Protein AF-A0A1B6IYV3-F1 (afdb_monomer_lite)

Sequence (149 aa):
MKRGTTILEPWSTKEKLCLSSAVLRSGDQNWMSVSRVLRVFGEPDRPSEWYSQKQCAQQYEALLTNVGTSKRKKRSEKGIETVDTPNESIVRKLLQERVEELTRLLEEDRREYRRIKKEKEDIESGKAEDRREYRRIKKEKEDIESGKA

Structure (mmCIF, N/CA/C/O backbone):
data_AF-A0A1B6IYV3-F1
#
_entry.id   AF-A0A1B6IYV3-F1
#
loop_
_atom_site.group_PDB
_atom_site.id
_atom_site.type_symbol
_atom_site.label_atom_id
_atom_site.label_alt_id
_atom_site.label_comp_id
_atom_site.label_asym_id
_atom_site.label_entity_id
_atom_site.label_seq_id
_atom_site.pdbx_PDB_ins_code
_atom_site.Cartn_x
_atom_site.Cartn_y
_atom_site.Cartn_z
_atom_site.occupancy
_atom_site.B_iso_or_equiv
_atom_site.auth_seq_id
_atom_site.auth_comp_id
_atom_site.auth_asym_id
_atom_site.auth_atom_id
_atom_site.pdbx_PDB_model_num
ATOM 1 N N . MET A 1 1 ? 25.732 20.089 -17.886 1.00 37.00 1 MET A N 1
ATOM 2 C CA . MET A 1 1 ? 24.275 20.219 -17.658 1.00 37.00 1 MET A CA 1
ATOM 3 C C . MET A 1 1 ? 23.918 19.479 -16.377 1.00 37.00 1 MET A C 1
ATOM 5 O O . MET A 1 1 ? 24.121 18.273 -16.310 1.00 37.00 1 MET A O 1
ATOM 9 N N . LYS A 1 2 ? 23.502 20.192 -15.324 1.00 38.59 2 LYS A N 1
ATOM 10 C CA . LYS A 1 2 ? 23.116 19.578 -14.045 1.00 38.59 2 LYS A CA 1
ATOM 11 C C . LYS A 1 2 ? 21.708 18.999 -14.215 1.00 38.59 2 LYS A C 1
ATOM 13 O O . LYS A 1 2 ? 20.781 19.757 -14.480 1.00 38.59 2 LYS A O 1
ATOM 18 N N . ARG A 1 3 ? 21.562 17.672 -14.130 1.00 44.34 3 ARG A N 1
ATOM 19 C CA . ARG A 1 3 ? 20.252 17.005 -14.078 1.00 44.34 3 ARG A CA 1
ATOM 20 C C . ARG A 1 3 ? 19.564 17.488 -12.803 1.00 44.34 3 ARG A C 1
ATOM 22 O O . ARG A 1 3 ? 20.015 17.154 -11.712 1.00 44.34 3 ARG A O 1
ATOM 29 N N . GLY A 1 4 ? 18.567 18.358 -12.946 1.00 39.91 4 GLY A N 1
ATOM 30 C CA . GLY A 1 4 ? 17.764 18.821 -11.823 1.00 39.91 4 GLY A CA 1
ATOM 31 C C . GLY A 1 4 ? 17.078 17.619 -11.193 1.00 39.91 4 GLY A C 1
ATOM 32 O O . GLY A 1 4 ? 16.374 16.887 -11.888 1.00 39.91 4 GLY A O 1
ATOM 33 N N . THR A 1 5 ? 17.325 17.394 -9.906 1.00 44.81 5 THR A N 1
ATOM 34 C CA . THR A 1 5 ? 16.628 16.395 -9.099 1.00 44.81 5 THR A CA 1
ATOM 35 C C . THR A 1 5 ? 15.143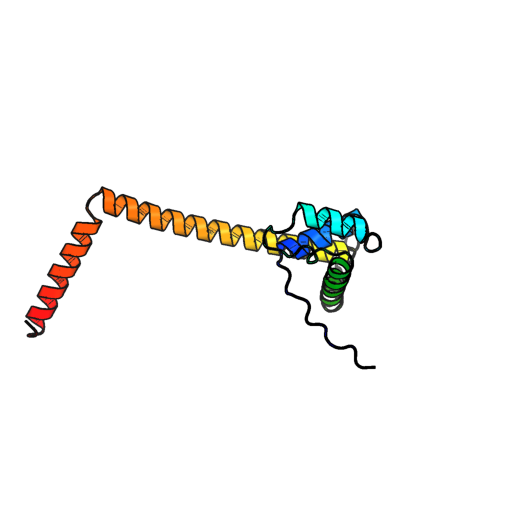 16.726 -9.146 1.00 44.81 5 THR A C 1
ATOM 37 O O . THR A 1 5 ? 14.672 17.621 -8.450 1.00 44.81 5 THR A O 1
ATOM 40 N N . THR A 1 6 ? 14.409 16.073 -10.043 1.00 48.12 6 THR A N 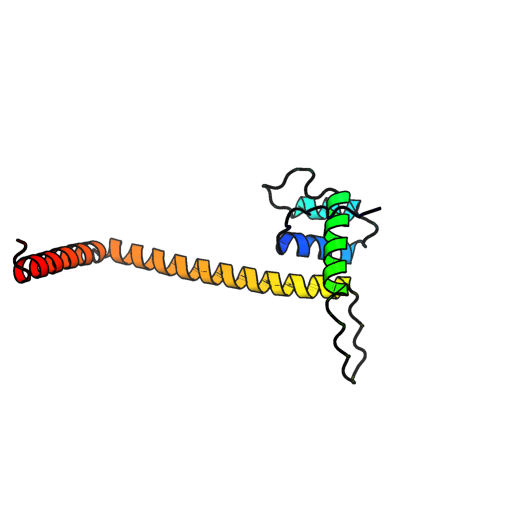1
ATOM 41 C CA . THR A 1 6 ? 12.958 16.209 -10.106 1.00 48.12 6 THR A CA 1
ATOM 42 C C . THR A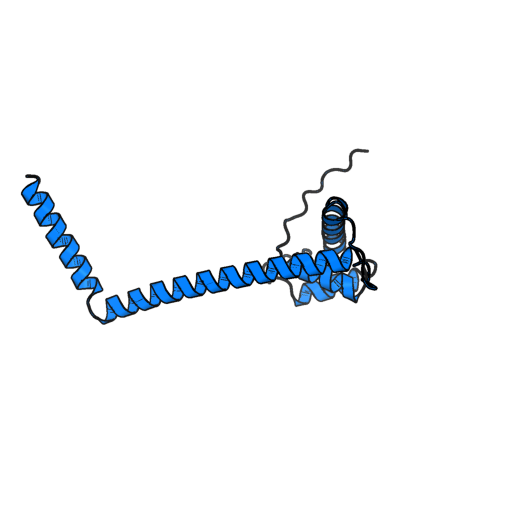 1 6 ? 12.445 15.489 -8.871 1.00 48.12 6 THR A C 1
ATOM 44 O O . THR A 1 6 ? 12.637 14.281 -8.746 1.00 48.12 6 THR A O 1
ATOM 47 N N . ILE A 1 7 ? 11.900 16.232 -7.908 1.00 56.28 7 ILE A N 1
ATOM 48 C CA . ILE A 1 7 ? 11.263 15.633 -6.736 1.00 56.28 7 ILE A CA 1
ATOM 49 C C . ILE A 1 7 ? 10.036 14.898 -7.273 1.00 56.28 7 ILE A C 1
ATOM 51 O O . ILE A 1 7 ? 9.044 15.524 -7.636 1.00 56.28 7 ILE A O 1
ATOM 55 N N . LEU A 1 8 ? 10.152 13.579 -7.423 1.00 68.31 8 LEU A N 1
ATOM 56 C CA . LEU A 1 8 ? 9.028 12.730 -7.789 1.00 68.31 8 LEU A CA 1
ATOM 57 C C . LEU A 1 8 ? 8.057 12.701 -6.613 1.00 68.31 8 LEU A C 1
ATOM 59 O O . LEU A 1 8 ? 8.472 12.491 -5.470 1.00 68.31 8 LEU A O 1
ATOM 63 N N . GLU A 1 9 ? 6.772 12.903 -6.891 1.00 73.81 9 GLU A N 1
ATOM 64 C CA . GLU A 1 9 ? 5.750 12.763 -5.860 1.00 73.81 9 GLU A CA 1
ATOM 65 C C . GLU A 1 9 ? 5.769 11.331 -5.297 1.00 73.81 9 GLU A C 1
ATOM 67 O O . GLU A 1 9 ? 5.927 10.362 -6.056 1.00 73.81 9 GLU A O 1
ATOM 72 N N . PRO A 1 10 ? 5.654 11.170 -3.966 1.00 85.19 10 PRO A N 1
ATOM 73 C CA . PRO A 1 10 ? 5.854 9.880 -3.327 1.00 85.19 10 PRO A CA 1
ATOM 74 C C . PRO A 1 10 ? 4.681 8.938 -3.615 1.00 85.19 10 PRO A C 1
ATOM 76 O O . PRO A 1 10 ? 3.580 9.103 -3.094 1.00 85.19 10 PRO A O 1
ATOM 79 N N . TRP A 1 11 ? 4.935 7.904 -4.418 1.00 92.56 11 TRP A N 1
ATOM 80 C CA . TRP A 1 11 ? 3.995 6.799 -4.617 1.00 92.56 11 TRP A CA 1
ATOM 81 C C . TRP A 1 11 ? 4.001 5.844 -3.418 1.00 92.56 11 TRP A C 1
ATOM 83 O O . TRP A 1 11 ? 5.062 5.520 -2.863 1.00 92.56 11 TRP A O 1
ATOM 93 N N . SER A 1 12 ? 2.818 5.356 -3.050 1.00 93.31 12 SER A N 1
ATOM 94 C CA . SER A 1 12 ? 2.636 4.327 -2.021 1.00 93.31 12 SER A CA 1
ATOM 95 C C . SER A 1 12 ? 3.238 2.980 -2.443 1.00 93.31 12 SER A C 1
ATOM 97 O O . SER A 1 12 ? 3.508 2.734 -3.624 1.00 93.31 12 SER A O 1
ATOM 99 N N . THR A 1 13 ? 3.424 2.068 -1.484 1.00 94.38 13 THR A N 1
ATOM 100 C CA . THR A 1 13 ? 3.884 0.693 -1.754 1.00 94.38 13 THR A CA 1
ATOM 101 C C . THR A 1 13 ? 2.932 -0.033 -2.702 1.00 94.38 13 THR A C 1
ATOM 103 O O . THR A 1 13 ? 3.382 -0.678 -3.648 1.00 94.38 13 THR A O 1
ATOM 106 N N . LYS A 1 14 ? 1.614 0.143 -2.518 1.00 94.31 14 LYS A N 1
ATOM 107 C CA . LYS A 1 14 ? 0.584 -0.395 -3.420 1.00 94.31 14 LYS A CA 1
ATOM 108 C C . LYS A 1 14 ? 0.779 0.107 -4.852 1.00 94.31 14 LYS A C 1
ATOM 110 O O . LYS A 1 14 ? 0.823 -0.700 -5.773 1.00 94.31 14 LYS A O 1
ATOM 115 N N . GLU A 1 15 ? 0.947 1.412 -5.049 1.00 95.19 15 GLU A N 1
ATOM 116 C CA . GLU A 1 15 ? 1.110 1.996 -6.388 1.00 95.19 15 GLU A CA 1
ATOM 117 C C . GLU A 1 15 ? 2.397 1.532 -7.073 1.00 95.19 15 GLU A C 1
ATOM 119 O O . GLU A 1 15 ? 2.373 1.146 -8.243 1.00 95.19 15 GLU A O 1
ATOM 124 N N . LYS A 1 16 ? 3.514 1.496 -6.338 1.00 95.38 16 LYS A N 1
ATOM 125 C CA . LYS A 1 16 ? 4.792 0.963 -6.836 1.00 95.38 16 LYS A CA 1
ATOM 126 C C . LYS A 1 16 ? 4.682 -0.521 -7.199 1.00 95.38 16 LYS A C 1
ATOM 128 O O . LYS A 1 16 ? 5.239 -0.957 -8.210 1.00 95.38 16 LYS A O 1
ATOM 133 N N . LEU A 1 17 ? 3.957 -1.307 -6.402 1.00 95.81 17 LEU A N 1
ATOM 134 C CA . LEU A 1 17 ? 3.724 -2.725 -6.669 1.00 95.81 17 LEU A CA 1
ATOM 135 C C . LEU A 1 17 ? 2.853 -2.921 -7.917 1.00 95.81 17 LEU A C 1
ATOM 137 O O . LEU A 1 17 ? 3.185 -3.740 -8.773 1.00 95.81 17 LEU A O 1
ATOM 141 N N . CYS A 1 18 ? 1.780 -2.141 -8.069 1.00 95.69 18 CYS A N 1
ATOM 142 C CA . CYS A 1 18 ? 0.936 -2.158 -9.264 1.00 95.69 18 CYS A CA 1
ATOM 143 C C . CYS A 1 18 ? 1.727 -1.766 -10.521 1.00 95.69 18 CYS A C 1
ATOM 145 O O . CYS A 1 18 ? 1.607 -2.445 -11.543 1.00 95.69 18 CYS A O 1
ATOM 147 N N . LEU A 1 19 ? 2.572 -0.731 -10.434 1.00 96.31 19 LEU A N 1
ATOM 148 C CA . LEU A 1 19 ? 3.469 -0.305 -11.510 1.00 96.31 19 LEU A CA 1
ATOM 149 C C . LEU A 1 19 ? 4.414 -1.418 -11.942 1.00 96.31 19 LEU A C 1
ATOM 151 O O . LEU A 1 19 ? 4.418 -1.812 -13.106 1.00 96.31 19 LEU A O 1
ATOM 155 N N . SER A 1 20 ? 5.193 -1.941 -10.998 1.00 95.88 20 SER A N 1
ATOM 156 C CA . SER A 1 20 ? 6.194 -2.970 -11.282 1.00 95.88 20 SER A CA 1
ATOM 157 C C . SER A 1 20 ? 5.556 -4.260 -11.801 1.00 95.88 20 SER A C 1
ATOM 159 O O . SER A 1 20 ? 6.068 -4.856 -12.744 1.00 95.88 20 SER A O 1
ATOM 161 N N . SER A 1 21 ? 4.385 -4.636 -11.280 1.00 96.25 21 SER A N 1
ATOM 162 C CA . SER A 1 21 ? 3.619 -5.789 -11.767 1.00 96.25 21 SER A CA 1
ATOM 163 C C . SER A 1 21 ? 3.067 -5.580 -13.179 1.00 96.25 21 SER A C 1
ATOM 165 O O . SER A 1 21 ? 3.032 -6.521 -13.970 1.00 96.25 21 SER A O 1
ATOM 167 N N . ALA A 1 22 ? 2.610 -4.369 -13.515 1.00 96.19 22 ALA A N 1
ATOM 168 C CA . ALA A 1 22 ? 2.155 -4.051 -14.865 1.00 96.19 22 ALA A CA 1
ATOM 169 C C . ALA A 1 22 ? 3.322 -4.092 -15.862 1.00 96.19 22 ALA A C 1
ATOM 171 O O . ALA A 1 22 ? 3.201 -4.726 -16.909 1.00 96.19 22 ALA A O 1
ATOM 172 N N . VAL A 1 23 ? 4.468 -3.508 -15.501 1.00 96.38 23 VAL A N 1
ATOM 173 C CA . VAL A 1 23 ? 5.691 -3.550 -16.316 1.00 96.38 23 VAL A CA 1
ATOM 174 C C . VAL A 1 23 ? 6.203 -4.981 -16.496 1.00 96.38 23 VAL A C 1
ATOM 176 O O . VAL A 1 23 ? 6.571 -5.348 -17.606 1.00 96.38 23 VAL A O 1
ATOM 179 N N . LEU A 1 24 ? 6.158 -5.826 -15.460 1.00 94.50 24 LEU A N 1
ATOM 180 C CA . LEU A 1 24 ? 6.545 -7.238 -15.573 1.00 94.50 24 LEU A CA 1
ATOM 181 C C . LEU A 1 24 ? 5.705 -7.994 -16.620 1.00 94.50 24 LEU A C 1
ATOM 183 O O . LEU A 1 24 ? 6.219 -8.887 -17.284 1.00 94.50 24 LEU A O 1
ATOM 187 N N . ARG A 1 25 ? 4.427 -7.628 -16.793 1.00 94.06 25 ARG A N 1
ATOM 188 C CA . ARG A 1 25 ? 3.527 -8.273 -17.763 1.00 94.06 25 ARG A CA 1
ATOM 189 C C . ARG A 1 25 ? 3.635 -7.716 -19.180 1.00 94.06 25 ARG A C 1
ATOM 191 O O . ARG A 1 25 ? 3.545 -8.488 -20.126 1.00 94.06 25 ARG A O 1
ATOM 198 N N . SER A 1 26 ? 3.744 -6.395 -19.340 1.00 94.25 26 SER A N 1
ATOM 199 C CA . SER A 1 26 ? 3.669 -5.738 -20.659 1.00 94.25 26 SER A CA 1
ATOM 200 C C . SER A 1 26 ? 4.983 -5.130 -21.153 1.00 94.25 26 SER A C 1
ATOM 202 O O . SER A 1 26 ? 5.013 -4.580 -22.253 1.00 94.25 26 SER A O 1
ATOM 204 N N . GLY A 1 27 ? 6.050 -5.210 -20.359 1.00 92.75 27 GLY A N 1
ATOM 205 C CA . GLY A 1 27 ? 7.341 -4.585 -20.635 1.00 92.75 27 GLY A CA 1
ATOM 206 C C . GLY A 1 27 ? 7.378 -3.086 -20.322 1.00 92.75 27 GLY A C 1
ATOM 207 O O . GLY A 1 27 ? 6.347 -2.420 -20.192 1.00 92.75 27 GLY A O 1
ATOM 208 N N . ASP A 1 28 ? 8.595 -2.550 -20.232 1.00 92.50 28 ASP A N 1
ATOM 209 C CA . ASP A 1 28 ? 8.911 -1.139 -19.954 1.00 92.50 28 ASP A CA 1
ATOM 210 C C . ASP A 1 28 ? 8.972 -0.267 -21.225 1.00 92.50 28 ASP A C 1
ATOM 212 O O . ASP A 1 28 ? 9.375 0.889 -21.182 1.00 92.50 28 ASP A O 1
ATOM 216 N N . GLN A 1 29 ? 8.551 -0.808 -22.371 1.00 94.75 29 GLN A N 1
ATOM 217 C CA . GLN A 1 29 ? 8.376 -0.056 -23.620 1.00 94.75 29 GLN A CA 1
ATOM 218 C C . GLN A 1 29 ? 6.898 0.245 -23.916 1.00 94.75 29 GLN A C 1
ATOM 220 O O . GLN A 1 29 ? 6.587 1.079 -24.763 1.00 94.75 29 GLN A O 1
ATOM 225 N N . ASN A 1 30 ? 5.961 -0.400 -23.208 1.00 95.25 30 ASN A N 1
ATOM 226 C CA . ASN A 1 30 ? 4.521 -0.264 -23.435 1.00 95.25 30 ASN A CA 1
ATOM 227 C C . ASN A 1 30 ? 3.835 0.560 -22.333 1.00 95.25 30 ASN A C 1
ATOM 229 O O . ASN A 1 30 ? 2.923 0.100 -21.637 1.00 95.25 30 ASN A O 1
ATOM 233 N N . TRP A 1 31 ? 4.266 1.813 -22.178 1.00 96.75 31 TRP A N 1
ATOM 234 C CA . TRP A 1 31 ? 3.755 2.711 -21.136 1.00 96.75 31 TRP A CA 1
ATOM 235 C C . TRP A 1 31 ? 2.261 3.012 -21.259 1.00 96.75 31 TRP A C 1
ATOM 237 O O . TRP A 1 31 ? 1.604 3.275 -20.252 1.00 96.75 31 TRP A O 1
ATOM 247 N N . MET A 1 32 ? 1.696 2.933 -22.467 1.00 96.62 32 MET A N 1
ATOM 248 C CA . MET A 1 32 ? 0.258 3.089 -22.683 1.00 96.62 32 MET A CA 1
ATOM 249 C C . MET A 1 32 ? -0.542 1.953 -22.030 1.00 96.62 32 MET A C 1
ATOM 251 O O . MET A 1 32 ? -1.532 2.222 -21.347 1.00 96.62 32 MET A O 1
ATOM 255 N N . SER A 1 33 ? -0.105 0.699 -22.196 1.00 96.44 33 SER A N 1
ATOM 256 C CA . SER A 1 33 ? -0.723 -0.454 -21.529 1.00 96.44 33 SER A CA 1
ATOM 257 C C . SER A 1 33 ? -0.582 -0.359 -20.010 1.00 96.44 33 SER A C 1
ATOM 259 O O . SER A 1 33 ? -1.568 -0.506 -19.288 1.00 96.44 33 SER A O 1
ATOM 261 N N . VAL A 1 34 ? 0.622 -0.036 -19.526 1.00 96.88 34 VAL A N 1
ATOM 262 C CA . VAL A 1 34 ? 0.908 0.137 -18.092 1.00 96.88 34 VAL A CA 1
ATOM 263 C C . VAL A 1 34 ? -0.010 1.200 -17.481 1.00 96.88 34 VAL A C 1
ATOM 265 O O . VAL A 1 34 ? -0.749 0.910 -16.544 1.00 96.88 34 VAL A O 1
ATOM 268 N N . SER A 1 35 ? -0.046 2.400 -18.065 1.00 96.06 35 SER A N 1
ATOM 269 C CA . SER A 1 35 ? -0.894 3.512 -17.618 1.00 96.06 35 SER A CA 1
ATOM 270 C C . SER A 1 35 ? -2.375 3.125 -17.546 1.00 96.06 35 SER A C 1
ATOM 272 O O . SER A 1 35 ? -3.040 3.396 -16.544 1.00 96.06 35 SER A O 1
ATOM 274 N N . ARG A 1 36 ? -2.894 2.430 -18.569 1.00 94.62 36 ARG A N 1
ATOM 275 C CA . ARG A 1 36 ? -4.292 1.975 -18.595 1.00 94.62 36 ARG A CA 1
ATOM 276 C C . ARG A 1 36 ? -4.599 1.011 -17.452 1.00 94.62 36 ARG A C 1
ATOM 278 O O . ARG A 1 36 ? -5.636 1.155 -16.816 1.00 94.62 36 ARG A O 1
ATOM 285 N N . VAL A 1 37 ? -3.704 0.063 -17.174 1.00 93.81 37 VAL A N 1
ATOM 286 C CA . VAL A 1 37 ? -3.861 -0.875 -16.054 1.00 93.81 37 VAL A CA 1
ATOM 287 C C . VAL A 1 37 ? -3.860 -0.132 -14.721 1.00 93.81 37 VAL A C 1
ATOM 289 O O . VAL A 1 37 ? -4.728 -0.383 -13.890 1.00 93.81 37 VAL A O 1
ATOM 292 N N . LEU A 1 38 ? -2.929 0.801 -14.512 1.00 94.00 38 LEU A N 1
ATOM 293 C CA . LEU A 1 38 ? -2.843 1.529 -13.245 1.00 94.00 38 LEU A CA 1
ATOM 294 C C . LEU A 1 38 ? -4.084 2.381 -12.985 1.00 94.00 38 LEU A C 1
ATOM 296 O O . LEU A 1 38 ? -4.533 2.437 -11.849 1.00 94.00 38 LEU A O 1
ATOM 300 N N . ARG A 1 39 ? -4.695 2.969 -14.019 1.00 91.88 39 ARG A N 1
ATOM 301 C CA . ARG A 1 39 ? -5.948 3.731 -13.877 1.00 91.88 39 ARG A CA 1
ATOM 302 C C . ARG A 1 39 ? -7.135 2.888 -13.394 1.00 91.88 39 ARG A C 1
ATOM 304 O O . ARG A 1 39 ? -8.046 3.448 -12.804 1.00 91.88 39 ARG A O 1
ATOM 311 N N . VAL A 1 40 ? -7.128 1.571 -13.617 1.00 88.94 40 VAL A N 1
ATOM 312 C CA . VAL A 1 40 ? -8.185 0.661 -13.128 1.00 88.94 40 VAL A CA 1
ATOM 313 C C . VAL A 1 40 ? -8.016 0.341 -11.640 1.00 88.94 40 VAL A C 1
ATOM 315 O O . VAL A 1 40 ? -9.003 0.170 -10.934 1.00 88.94 40 VAL A O 1
ATOM 318 N N . PHE A 1 41 ? -6.773 0.260 -11.161 1.00 82.25 41 PHE A N 1
ATOM 319 C CA . PHE A 1 41 ? -6.445 -0.109 -9.774 1.00 82.25 41 PHE A CA 1
ATOM 320 C C . PHE A 1 41 ? -6.038 1.078 -8.891 1.00 82.25 41 PHE A C 1
ATOM 322 O O . PHE A 1 41 ? -5.698 0.887 -7.719 1.00 82.25 41 PHE A O 1
ATOM 329 N N . GLY A 1 42 ? -6.011 2.271 -9.480 1.00 81.75 42 GLY A N 1
ATOM 330 C CA . GLY A 1 42 ? -5.542 3.500 -8.869 1.00 81.75 42 GLY A CA 1
ATOM 331 C C . GLY A 1 42 ? -6.427 3.962 -7.724 1.00 81.75 42 GLY A C 1
ATOM 332 O O . GLY A 1 42 ? -7.611 3.629 -7.666 1.00 81.75 42 GLY A O 1
ATOM 333 N N . GLU A 1 43 ? -5.842 4.730 -6.810 1.00 83.56 43 GLU A N 1
ATOM 334 C CA . GLU A 1 43 ? -6.616 5.317 -5.718 1.00 83.56 43 GLU A CA 1
ATOM 335 C C . GLU A 1 43 ? -7.553 6.417 -6.260 1.00 83.56 43 GLU A C 1
ATOM 337 O O . GLU A 1 43 ? -7.162 7.176 -7.156 1.00 83.56 43 GLU A O 1
ATOM 342 N N . PRO A 1 44 ? -8.802 6.496 -5.765 1.00 79.69 44 PRO A N 1
ATOM 343 C CA . PRO A 1 44 ? -9.828 7.391 -6.308 1.00 79.69 44 PRO A CA 1
ATOM 344 C C . PRO A 1 44 ? -9.543 8.878 -6.056 1.00 79.69 44 PRO A C 1
ATOM 346 O O . PRO A 1 44 ? -10.117 9.735 -6.720 1.00 79.69 44 PRO A O 1
ATOM 349 N N . ASP A 1 45 ? -8.666 9.190 -5.105 1.00 87.00 45 ASP A N 1
ATOM 350 C CA . ASP A 1 45 ? -8.224 10.539 -4.754 1.00 87.00 45 ASP A CA 1
ATOM 351 C C . ASP A 1 45 ? -7.080 11.051 -5.648 1.00 87.00 45 ASP A C 1
ATOM 353 O O . ASP A 1 45 ? -6.641 12.195 -5.506 1.00 87.00 45 ASP A O 1
ATOM 357 N N . ARG A 1 46 ? -6.580 10.233 -6.585 1.00 88.12 46 ARG A N 1
ATOM 358 C CA . ARG A 1 46 ? -5.476 10.630 -7.462 1.00 88.12 46 ARG A CA 1
ATOM 359 C C . ARG A 1 46 ? -5.939 11.517 -8.626 1.00 88.12 46 ARG A C 1
ATOM 361 O O . ARG A 1 46 ? -6.956 11.231 -9.258 1.00 88.12 46 ARG A O 1
ATOM 368 N N . PRO A 1 47 ? -5.152 12.548 -8.994 1.00 88.44 47 PRO A N 1
ATOM 369 C CA . PRO A 1 47 ? -5.388 13.330 -10.207 1.00 88.44 47 PRO A CA 1
ATOM 370 C C . PRO A 1 47 ? -5.401 12.476 -11.485 1.00 88.44 47 PRO A C 1
ATOM 372 O O . PRO A 1 47 ? -4.720 11.453 -11.575 1.00 88.44 47 PRO A O 1
ATOM 375 N N . SER A 1 48 ? -6.076 12.948 -12.538 1.00 80.50 48 SER A N 1
ATOM 376 C CA . SER A 1 48 ? -6.174 12.240 -13.831 1.00 80.50 48 SER A CA 1
ATOM 377 C C . SER A 1 48 ? -4.815 11.930 -14.484 1.00 80.50 48 SER A C 1
ATOM 379 O O . SER A 1 48 ? -4.652 10.910 -15.165 1.00 80.50 48 SER A O 1
ATOM 381 N N . GLU A 1 49 ? -3.823 12.793 -14.254 1.00 88.50 49 GLU A N 1
ATOM 382 C CA . GLU A 1 49 ? -2.468 12.682 -14.807 1.00 88.50 49 GLU A CA 1
ATOM 383 C C . GLU A 1 49 ? -1.501 11.878 -13.931 1.00 88.50 49 GLU A C 1
ATOM 385 O O . GLU A 1 49 ? -0.372 11.602 -14.354 1.00 88.50 49 GLU A O 1
ATOM 390 N N . TRP A 1 50 ? -1.944 11.455 -12.744 1.00 92.69 50 TRP A N 1
ATOM 391 C CA . TRP A 1 50 ? -1.120 10.744 -11.768 1.00 92.69 50 TRP A CA 1
ATOM 392 C C . TRP A 1 50 ? -0.529 9.456 -12.346 1.00 92.69 50 TRP A C 1
ATOM 394 O O . TRP A 1 50 ? 0.665 9.202 -12.231 1.00 92.69 50 TRP A O 1
ATOM 404 N N . TYR A 1 51 ? -1.343 8.696 -13.081 1.00 94.31 51 TYR A N 1
ATOM 405 C CA . TYR A 1 51 ? -0.919 7.485 -13.787 1.00 94.31 51 TYR A CA 1
ATOM 406 C C . TYR A 1 51 ? -0.659 7.729 -15.277 1.00 94.31 51 TYR A C 1
ATOM 408 O O . TYR A 1 51 ? -0.864 6.830 -16.092 1.00 94.31 51 TYR A O 1
ATOM 416 N N . SER A 1 52 ? -0.260 8.939 -15.683 1.00 94.81 52 SER A N 1
ATOM 417 C CA . SER A 1 52 ? 0.140 9.196 -17.074 1.00 94.81 52 SER A CA 1
ATOM 418 C C . SER A 1 52 ? 1.336 8.322 -17.477 1.00 94.81 52 SER A C 1
ATOM 420 O O . SER A 1 52 ? 2.116 7.867 -16.639 1.00 94.81 52 SER A O 1
ATOM 422 N N . GLN A 1 53 ? 1.503 8.086 -18.781 1.00 96.12 53 GLN A N 1
ATOM 423 C CA . GLN A 1 53 ? 2.607 7.276 -19.319 1.00 96.12 53 GLN A CA 1
ATOM 424 C C . GLN A 1 53 ? 3.973 7.802 -18.853 1.00 96.12 53 GLN A C 1
ATOM 426 O O . GLN A 1 53 ? 4.832 7.031 -18.435 1.00 96.12 53 GLN A O 1
ATOM 431 N N . LYS A 1 54 ? 4.129 9.134 -18.855 1.00 95.12 54 LYS A N 1
ATOM 432 C CA . LYS A 1 54 ? 5.325 9.828 -18.372 1.00 95.12 54 LYS A CA 1
ATOM 433 C C . LYS A 1 54 ? 5.579 9.563 -16.886 1.00 95.12 54 LYS A C 1
ATOM 435 O O . LYS A 1 54 ? 6.704 9.231 -16.530 1.00 95.12 54 LYS A O 1
ATOM 440 N N . GLN A 1 55 ? 4.552 9.681 -16.040 1.00 95.00 55 GLN A N 1
ATOM 441 C CA . GLN A 1 55 ? 4.679 9.411 -14.604 1.00 95.00 55 GLN A CA 1
ATOM 442 C C . GLN A 1 55 ? 5.040 7.946 -14.340 1.00 95.00 55 GLN A C 1
ATOM 444 O O . GLN A 1 55 ? 5.961 7.675 -13.578 1.00 95.00 55 GLN A O 1
ATOM 449 N N . CYS A 1 56 ? 4.397 7.002 -15.035 1.00 95.62 56 CYS A N 1
ATOM 450 C CA . CYS A 1 56 ? 4.716 5.576 -14.918 1.00 95.62 56 CYS A CA 1
ATOM 451 C C . CYS A 1 56 ? 6.187 5.290 -15.260 1.00 95.62 56 CYS A C 1
ATOM 453 O O . CYS A 1 56 ? 6.863 4.596 -14.504 1.00 95.62 56 CYS A O 1
ATOM 455 N N . ALA A 1 57 ? 6.692 5.858 -16.361 1.00 95.81 57 ALA A N 1
ATOM 456 C CA . ALA A 1 57 ? 8.081 5.687 -16.778 1.00 95.81 57 ALA A CA 1
ATOM 457 C C . ALA A 1 57 ? 9.071 6.258 -15.749 1.00 95.81 57 ALA A C 1
ATOM 459 O O . ALA A 1 57 ? 9.988 5.561 -15.320 1.00 95.81 57 ALA A O 1
ATOM 460 N N . GLN A 1 58 ? 8.847 7.497 -15.296 1.00 95.12 58 GLN A N 1
ATOM 461 C CA . GLN A 1 58 ? 9.714 8.165 -14.319 1.00 95.12 58 GLN A CA 1
ATOM 462 C C . GLN A 1 58 ? 9.754 7.433 -12.971 1.00 95.12 58 GLN A C 1
ATOM 464 O O . GLN A 1 58 ? 10.820 7.253 -12.382 1.00 95.12 58 GLN A O 1
ATOM 469 N N . GLN A 1 59 ? 8.599 6.976 -12.487 1.00 95.00 59 GLN A N 1
ATOM 470 C CA . GLN A 1 59 ? 8.500 6.233 -11.230 1.00 95.00 59 GLN A CA 1
ATOM 471 C C . GLN A 1 59 ? 9.176 4.865 -11.334 1.00 95.00 59 GLN A C 1
ATOM 473 O O . GLN A 1 59 ? 9.828 4.417 -10.391 1.00 95.00 59 GLN A O 1
ATOM 478 N N . TYR A 1 60 ? 9.080 4.211 -12.492 1.00 95.62 60 TYR A N 1
ATOM 479 C CA . TYR A 1 60 ? 9.740 2.932 -12.713 1.00 95.62 60 TYR A CA 1
ATOM 480 C C . TYR A 1 60 ? 11.268 3.061 -12.798 1.00 95.62 60 TYR A C 1
ATOM 482 O O . TYR A 1 60 ? 11.989 2.271 -12.188 1.00 95.62 60 TYR A O 1
ATOM 490 N N . GLU A 1 61 ? 11.774 4.096 -13.470 1.00 94.44 61 GLU A N 1
ATOM 491 C CA . GLU A 1 61 ? 13.210 4.409 -13.526 1.00 94.44 61 GLU A CA 1
ATOM 492 C C . GLU A 1 61 ? 13.799 4.656 -12.123 1.00 94.44 61 GLU A C 1
ATOM 494 O O . GLU A 1 61 ? 14.892 4.177 -11.793 1.00 94.44 61 GLU A O 1
ATOM 499 N N . ALA A 1 62 ? 13.046 5.333 -11.250 1.00 93.00 62 ALA A N 1
ATOM 500 C CA . ALA A 1 62 ? 13.431 5.519 -9.854 1.00 93.00 62 ALA A CA 1
ATOM 501 C C . ALA A 1 62 ? 13.517 4.183 -9.087 1.00 93.00 62 ALA A C 1
ATOM 503 O O . ALA A 1 62 ? 14.450 3.976 -8.304 1.00 93.00 62 ALA A O 1
ATOM 504 N N . LEU A 1 63 ? 12.596 3.242 -9.336 1.00 93.38 63 LEU A N 1
ATOM 505 C CA . LEU A 1 63 ? 12.641 1.899 -8.739 1.00 93.38 63 LEU A CA 1
ATOM 506 C C . LEU A 1 63 ? 13.871 1.106 -9.204 1.00 93.38 63 LEU A C 1
ATOM 508 O O . LEU A 1 63 ? 14.558 0.506 -8.374 1.00 93.38 63 LEU A O 1
ATOM 512 N N . LEU A 1 64 ? 14.187 1.146 -10.502 1.00 91.88 64 LEU A N 1
ATOM 513 C CA . LEU A 1 64 ? 15.378 0.498 -11.064 1.00 91.88 64 LEU A CA 1
ATOM 514 C C . LEU A 1 64 ? 16.670 1.058 -10.458 1.00 91.88 64 LEU A C 1
ATOM 516 O O . LEU A 1 64 ? 17.564 0.293 -10.092 1.00 91.88 64 LEU A O 1
ATOM 520 N N . THR A 1 65 ? 16.746 2.379 -10.281 1.00 88.38 65 THR A N 1
ATOM 521 C CA . THR A 1 65 ? 17.902 3.045 -9.659 1.00 88.38 65 THR A CA 1
ATOM 522 C C . THR A 1 65 ? 18.135 2.550 -8.227 1.00 88.38 65 THR A C 1
ATOM 524 O O . THR A 1 65 ? 19.270 2.259 -7.847 1.00 88.38 65 THR A O 1
ATOM 527 N N . ASN A 1 66 ? 17.068 2.370 -7.443 1.00 82.56 66 ASN A N 1
ATOM 528 C CA . ASN A 1 66 ? 17.153 1.872 -6.065 1.00 82.56 66 ASN A CA 1
ATOM 529 C C . ASN A 1 66 ? 17.573 0.393 -5.970 1.00 82.56 66 ASN A C 1
ATOM 531 O O . ASN A 1 66 ? 18.184 -0.023 -4.981 1.00 82.56 66 ASN A O 1
ATOM 535 N N . VAL A 1 67 ? 17.268 -0.416 -6.987 1.00 80.62 67 VAL A N 1
ATOM 536 C CA . VAL A 1 67 ? 17.737 -1.809 -7.057 1.00 80.62 67 VAL A CA 1
ATOM 537 C C . VAL A 1 67 ? 19.186 -1.887 -7.532 1.00 80.62 67 VAL A C 1
ATOM 539 O O . VAL A 1 67 ? 19.962 -2.651 -6.964 1.00 80.62 67 VAL A O 1
ATOM 542 N N . GLY A 1 68 ? 19.597 -1.044 -8.483 1.00 61.22 68 GLY A N 1
ATOM 543 C CA . GLY A 1 68 ? 20.984 -0.970 -8.956 1.00 61.22 68 GLY A CA 1
ATOM 544 C C . GLY A 1 68 ? 21.998 -0.536 -7.887 1.00 61.22 68 GLY A C 1
ATOM 545 O O . GLY A 1 68 ? 23.159 -0.941 -7.941 1.00 61.22 68 GLY A O 1
ATOM 546 N N . THR A 1 69 ? 21.575 0.240 -6.884 1.00 60.19 69 THR A N 1
ATOM 547 C CA . THR A 1 69 ? 22.420 0.648 -5.743 1.00 60.19 69 THR A CA 1
ATOM 548 C C . THR A 1 69 ? 22.512 -0.410 -4.639 1.00 60.19 69 THR A C 1
ATOM 550 O O . THR A 1 69 ? 23.454 -0.397 -3.841 1.00 60.19 69 THR A O 1
ATOM 553 N N . SER A 1 70 ? 21.587 -1.371 -4.609 1.00 55.75 70 SER A N 1
ATOM 554 C CA . SER A 1 70 ? 21.591 -2.482 -3.657 1.00 55.75 70 SER A CA 1
ATOM 555 C C . SER A 1 70 ? 22.580 -3.553 -4.133 1.00 55.75 70 SER A C 1
ATOM 557 O O . SER A 1 70 ? 22.241 -4.420 -4.935 1.00 55.75 70 SER A O 1
ATOM 559 N N . LYS A 1 71 ? 23.844 -3.465 -3.686 1.00 45.28 71 LYS A N 1
ATOM 560 C CA . LYS A 1 71 ? 24.942 -4.367 -4.089 1.00 45.28 71 LYS A CA 1
ATOM 561 C C . LYS A 1 71 ? 24.502 -5.839 -4.136 1.00 45.28 71 LYS A C 1
ATOM 563 O O . LYS A 1 71 ? 24.121 -6.424 -3.124 1.00 45.28 71 LYS A O 1
ATOM 568 N N . ARG A 1 72 ? 24.648 -6.436 -5.322 1.00 49.44 72 ARG A N 1
ATOM 569 C CA . ARG A 1 72 ? 24.468 -7.860 -5.637 1.00 49.44 72 ARG A CA 1
ATOM 570 C C . ARG A 1 72 ? 25.131 -8.744 -4.567 1.00 49.44 72 ARG A C 1
ATOM 572 O O . ARG A 1 72 ? 26.358 -8.816 -4.498 1.00 49.44 72 ARG A O 1
ATOM 579 N N . LYS A 1 73 ? 24.336 -9.426 -3.734 1.00 49.38 73 LYS A N 1
ATOM 580 C CA . LYS A 1 73 ? 24.837 -10.481 -2.837 1.00 49.38 73 LYS A CA 1
ATOM 581 C C . LYS A 1 73 ? 25.370 -11.630 -3.703 1.00 49.38 73 LYS A C 1
ATOM 583 O O . LYS A 1 73 ? 24.708 -12.072 -4.639 1.00 49.38 73 LYS A O 1
ATOM 588 N N . LYS A 1 74 ? 26.602 -12.059 -3.426 1.00 48.94 74 LYS A N 1
ATOM 589 C CA . LYS A 1 74 ? 27.320 -13.130 -4.131 1.00 48.94 74 LYS A CA 1
ATOM 590 C C . LYS A 1 74 ? 26.534 -14.444 -3.974 1.00 48.94 74 LYS A C 1
ATOM 592 O O . LYS A 1 74 ? 26.277 -14.860 -2.848 1.00 48.94 74 LYS A O 1
ATOM 597 N N . ARG A 1 75 ? 26.110 -15.032 -5.099 1.00 55.41 75 ARG A N 1
ATOM 598 C CA . ARG A 1 75 ? 25.300 -16.260 -5.200 1.00 55.41 75 ARG A CA 1
ATOM 599 C C . ARG A 1 75 ? 26.062 -17.471 -4.645 1.00 55.41 75 ARG A C 1
ATOM 601 O O . ARG A 1 75 ? 27.243 -17.635 -4.943 1.00 55.41 75 ARG A O 1
ATOM 608 N N . SER A 1 76 ? 25.376 -18.290 -3.851 1.00 47.72 76 SER A N 1
ATOM 609 C CA . SER A 1 76 ? 25.834 -19.590 -3.353 1.00 47.72 76 SER A CA 1
ATOM 610 C C . SER A 1 76 ? 25.724 -20.684 -4.421 1.00 47.72 76 SER A C 1
ATOM 612 O O . SER A 1 76 ? 24.813 -20.681 -5.244 1.00 47.72 76 SER A O 1
ATOM 614 N N . GLU A 1 77 ? 26.653 -21.635 -4.375 1.00 55.56 77 GLU A N 1
ATOM 615 C CA . GLU A 1 77 ? 26.696 -22.865 -5.172 1.00 55.56 77 GLU A CA 1
ATOM 616 C C . GLU A 1 77 ? 25.564 -23.830 -4.779 1.00 55.56 77 GLU A C 1
ATOM 618 O O . GLU A 1 77 ? 25.606 -24.405 -3.692 1.00 55.56 77 GLU A O 1
ATOM 623 N N . LYS A 1 78 ? 24.565 -24.001 -5.659 1.00 50.47 78 LYS A N 1
ATOM 624 C CA . LYS A 1 78 ? 23.865 -25.262 -6.011 1.00 50.47 78 LYS A CA 1
ATOM 625 C C . LYS A 1 78 ? 22.545 -24.958 -6.733 1.00 50.47 78 LYS A C 1
ATOM 627 O O . LYS A 1 78 ? 21.652 -24.347 -6.163 1.00 50.47 78 LYS A O 1
ATOM 632 N N . GLY A 1 79 ? 22.404 -25.486 -7.950 1.00 49.56 79 GLY A N 1
ATOM 633 C CA . GLY A 1 79 ? 21.140 -25.532 -8.694 1.00 49.56 79 GLY A CA 1
ATOM 634 C C . GLY A 1 79 ? 20.904 -24.333 -9.611 1.00 49.56 79 GLY A C 1
ATOM 635 O O . GLY A 1 79 ? 21.365 -23.228 -9.344 1.00 49.56 79 GLY A O 1
ATOM 636 N N . ILE A 1 80 ? 20.213 -24.576 -10.727 1.00 51.62 80 ILE A N 1
ATOM 637 C CA . ILE A 1 80 ? 19.807 -23.575 -11.720 1.00 51.62 80 ILE A CA 1
ATOM 638 C C . ILE A 1 80 ? 18.841 -22.593 -11.043 1.00 51.62 80 ILE A C 1
ATOM 640 O O . ILE A 1 80 ? 17.627 -22.736 -11.106 1.00 51.62 80 ILE A O 1
ATOM 644 N N . GLU A 1 81 ? 19.382 -21.602 -10.345 1.00 51.56 81 GLU A N 1
ATOM 645 C CA . GLU A 1 81 ? 18.625 -20.423 -9.963 1.00 51.56 81 GLU A CA 1
ATOM 646 C C . GLU A 1 81 ? 18.582 -19.506 -11.184 1.00 51.56 81 GLU A C 1
ATOM 648 O O . GLU A 1 81 ? 19.603 -18.924 -11.584 1.00 51.56 81 GLU A O 1
ATOM 653 N N . THR A 1 82 ? 17.397 -19.339 -11.766 1.00 55.41 82 THR A N 1
ATOM 654 C CA . THR A 1 82 ? 17.110 -18.199 -12.638 1.00 55.41 82 THR A CA 1
ATOM 655 C C . THR A 1 82 ? 17.614 -16.944 -11.929 1.00 55.41 82 THR A C 1
ATOM 657 O O . THR A 1 82 ? 17.296 -16.694 -10.767 1.00 55.41 82 THR A O 1
ATOM 660 N N . VAL A 1 83 ? 18.547 -16.219 -12.551 1.00 64.06 83 VAL A N 1
ATOM 661 C CA . VAL A 1 83 ? 18.945 -14.906 -12.036 1.00 64.06 83 VAL A CA 1
ATOM 662 C C . VAL A 1 83 ? 17.700 -14.046 -12.154 1.00 64.06 83 VAL A C 1
ATOM 664 O O . VAL A 1 83 ? 17.308 -13.756 -13.280 1.00 64.06 83 VAL A O 1
ATOM 667 N N . ASP A 1 84 ? 17.078 -13.698 -11.024 1.00 70.44 84 ASP A N 1
ATOM 668 C CA . ASP A 1 84 ? 15.976 -12.738 -11.022 1.00 70.44 84 ASP A CA 1
ATOM 669 C C . ASP A 1 84 ? 16.405 -11.525 -11.842 1.00 70.44 84 ASP A C 1
ATOM 671 O O . ASP A 1 84 ? 17.448 -10.902 -11.592 1.00 70.44 84 ASP A O 1
ATOM 675 N N . THR A 1 85 ? 15.587 -11.185 -12.823 1.00 85.44 85 THR A N 1
ATOM 676 C CA . THR A 1 85 ? 15.691 -9.904 -13.499 1.00 85.44 85 THR A CA 1
ATOM 677 C C . THR A 1 85 ? 15.501 -8.782 -12.467 1.00 85.44 85 THR A C 1
ATOM 679 O O . THR A 1 85 ? 14.812 -8.966 -11.455 1.00 85.44 85 THR A O 1
ATOM 682 N N . PRO A 1 86 ? 16.074 -7.584 -12.691 1.00 87.06 86 PRO A N 1
ATOM 683 C CA . PRO A 1 86 ? 15.829 -6.433 -11.820 1.00 87.06 86 PRO A CA 1
ATOM 684 C C . PRO A 1 86 ? 14.332 -6.195 -11.563 1.00 87.06 86 PRO A C 1
ATOM 686 O O . PRO A 1 86 ? 13.936 -5.873 -10.446 1.00 87.06 86 PRO A O 1
ATOM 689 N N . ASN A 1 87 ? 13.496 -6.447 -12.571 1.00 88.38 87 ASN A N 1
ATOM 690 C CA . ASN A 1 87 ? 12.045 -6.302 -12.513 1.00 88.38 87 ASN A CA 1
ATOM 691 C C . ASN A 1 87 ? 11.410 -7.287 -11.519 1.00 88.38 87 ASN A C 1
ATOM 693 O O . ASN A 1 87 ? 10.593 -6.881 -10.693 1.00 88.38 87 ASN A O 1
ATOM 697 N N . GLU A 1 88 ? 11.807 -8.562 -11.556 1.00 91.19 88 GLU A N 1
ATOM 698 C CA . GLU A 1 88 ? 11.331 -9.588 -10.618 1.00 91.19 88 GLU A CA 1
ATOM 699 C C . GLU A 1 88 ? 11.766 -9.287 -9.181 1.00 91.19 88 GLU A C 1
ATOM 701 O O . GLU A 1 88 ? 10.969 -9.426 -8.251 1.00 91.19 88 GLU A O 1
ATOM 706 N N . SER A 1 89 ? 12.997 -8.797 -8.995 1.00 92.0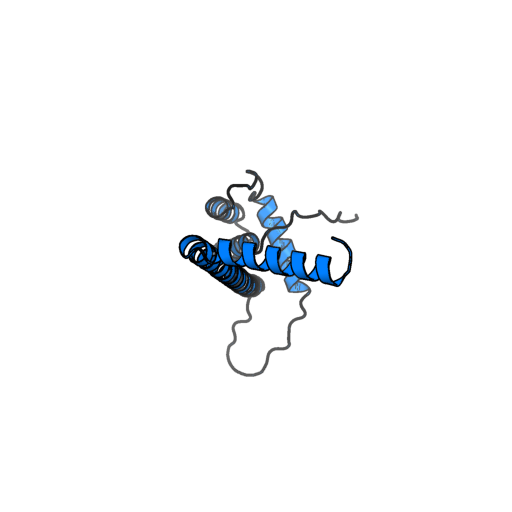0 89 SER A N 1
ATOM 707 C CA . SER A 1 89 ? 13.497 -8.376 -7.682 1.00 92.00 89 SER A CA 1
ATOM 708 C C . SER A 1 89 ? 12.680 -7.216 -7.097 1.00 92.00 89 SER A C 1
ATOM 710 O O . SER A 1 89 ? 12.313 -7.261 -5.919 1.00 92.00 89 SER A O 1
ATOM 712 N N . ILE A 1 90 ? 12.339 -6.212 -7.919 1.00 93.88 90 ILE A N 1
ATOM 713 C CA . ILE A 1 90 ? 11.472 -5.091 -7.520 1.00 93.88 90 ILE A CA 1
ATOM 714 C C . ILE A 1 90 ? 10.107 -5.609 -7.061 1.00 93.88 90 ILE A C 1
ATOM 716 O O . ILE A 1 90 ? 9.661 -5.260 -5.967 1.00 93.88 90 ILE A O 1
ATOM 720 N N . VAL A 1 91 ? 9.456 -6.452 -7.872 1.00 95.19 91 VAL A N 1
ATOM 721 C CA . VAL A 1 91 ? 8.118 -6.983 -7.563 1.00 95.19 91 VAL A CA 1
ATOM 722 C C . VAL A 1 91 ? 8.146 -7.809 -6.281 1.00 95.19 91 VAL A C 1
ATOM 724 O O . VAL A 1 91 ? 7.308 -7.595 -5.410 1.00 95.19 91 VAL A O 1
ATOM 727 N N . ARG A 1 92 ? 9.126 -8.708 -6.119 1.00 93.75 92 ARG A N 1
ATOM 728 C CA . ARG A 1 92 ? 9.253 -9.547 -4.918 1.00 93.75 92 ARG A CA 1
ATOM 729 C C . ARG A 1 92 ? 9.414 -8.704 -3.655 1.00 93.75 92 ARG A C 1
ATOM 731 O O . ARG A 1 92 ? 8.736 -8.961 -2.663 1.00 93.75 92 ARG A O 1
ATOM 738 N N . LYS A 1 93 ? 10.274 -7.682 -3.700 1.00 94.12 93 LYS A N 1
ATOM 739 C CA . LYS A 1 93 ? 10.492 -6.768 -2.572 1.00 94.12 93 LYS A CA 1
ATOM 740 C C . LYS A 1 93 ? 9.219 -5.995 -2.219 1.00 94.12 93 LYS A C 1
ATOM 742 O O . LYS A 1 93 ? 8.810 -6.001 -1.065 1.00 94.12 93 LYS A O 1
ATOM 747 N N . LEU A 1 94 ? 8.578 -5.367 -3.203 1.00 96.12 94 LEU A N 1
ATOM 748 C CA . LEU A 1 94 ? 7.365 -4.575 -2.976 1.00 96.12 94 LEU A CA 1
ATOM 749 C C . LEU A 1 94 ? 6.181 -5.438 -2.523 1.00 96.12 94 LEU A C 1
ATOM 751 O O . LEU A 1 94 ? 5.350 -4.977 -1.746 1.00 96.12 94 LEU A O 1
ATOM 755 N N . LEU A 1 95 ? 6.101 -6.689 -2.985 1.00 96.62 95 LEU A N 1
ATOM 756 C CA . LEU A 1 95 ? 5.092 -7.637 -2.524 1.00 96.62 95 LEU A CA 1
ATOM 757 C C . LEU A 1 95 ? 5.285 -7.954 -1.039 1.00 96.62 95 LEU A C 1
ATOM 759 O O . LEU A 1 95 ? 4.317 -7.900 -0.287 1.00 96.62 95 LEU A O 1
ATOM 763 N N . GLN A 1 96 ? 6.524 -8.219 -0.616 1.00 96.94 96 GLN A N 1
ATOM 764 C CA . GLN A 1 96 ? 6.851 -8.443 0.791 1.00 96.94 96 GLN A CA 1
ATOM 765 C C . GLN A 1 96 ? 6.489 -7.221 1.650 1.00 96.94 96 GLN A C 1
ATOM 767 O O . GLN A 1 96 ? 5.759 -7.359 2.629 1.00 96.94 96 GLN A O 1
ATOM 772 N N . GLU A 1 97 ? 6.906 -6.021 1.234 1.00 96.81 97 GLU A N 1
ATOM 773 C CA . GLU A 1 97 ? 6.570 -4.768 1.926 1.00 96.81 97 GLU A CA 1
ATOM 774 C C . GLU A 1 97 ? 5.049 -4.561 2.025 1.00 96.81 97 GLU A C 1
ATOM 776 O O . GLU A 1 97 ? 4.538 -4.137 3.062 1.00 96.81 97 GLU A O 1
ATOM 781 N N . ARG A 1 98 ? 4.294 -4.899 0.970 1.00 96.94 98 ARG A N 1
ATOM 782 C CA . ARG A 1 98 ? 2.832 -4.770 0.973 1.00 96.94 98 ARG A CA 1
ATOM 783 C C . ARG A 1 98 ? 2.157 -5.791 1.887 1.00 96.94 98 ARG A C 1
ATOM 785 O O . ARG A 1 98 ? 1.165 -5.455 2.530 1.00 96.94 98 ARG A O 1
ATOM 792 N N . VAL A 1 99 ? 2.664 -7.021 1.954 1.00 98.12 99 VAL A N 1
ATOM 793 C CA . VAL A 1 99 ? 2.163 -8.045 2.885 1.00 98.12 99 VAL A CA 1
ATOM 794 C C . VAL A 1 99 ? 2.399 -7.615 4.332 1.00 98.12 99 VAL A C 1
ATOM 796 O O . VAL A 1 99 ? 1.484 -7.715 5.150 1.00 98.12 99 VAL A O 1
ATOM 799 N N . GLU A 1 100 ? 3.583 -7.093 4.646 1.00 98.06 100 GLU A N 1
ATOM 800 C CA . GLU A 1 100 ? 3.907 -6.562 5.975 1.00 98.06 100 GLU A CA 1
ATOM 801 C C . GLU A 1 100 ? 3.001 -5.383 6.351 1.00 98.06 100 GLU A C 1
ATOM 803 O O . GLU A 1 100 ? 2.424 -5.366 7.438 1.00 98.06 100 GLU A O 1
ATOM 808 N N . GLU A 1 101 ? 2.799 -4.438 5.430 1.00 97.44 101 GLU A N 1
ATOM 809 C CA . GLU A 1 101 ? 1.903 -3.295 5.620 1.00 97.44 101 GLU A CA 1
ATOM 810 C C . GLU A 1 101 ? 0.457 -3.733 5.898 1.00 97.44 101 GLU A C 1
ATOM 812 O O . GLU A 1 101 ? -0.151 -3.278 6.867 1.00 97.44 101 GLU A O 1
ATOM 817 N N . LEU A 1 102 ? -0.089 -4.646 5.089 1.00 97.81 102 LEU A N 1
ATOM 818 C CA . LEU A 1 102 ? -1.448 -5.164 5.273 1.00 97.81 102 LEU A CA 1
ATOM 819 C C . LEU A 1 102 ? -1.598 -5.948 6.579 1.00 97.81 102 LEU A C 1
ATOM 821 O O . LEU A 1 102 ? -2.626 -5.842 7.245 1.00 97.81 102 LEU A O 1
ATOM 825 N N . THR A 1 103 ? -0.574 -6.712 6.959 1.00 98.12 103 THR A N 1
ATOM 826 C CA . THR A 1 103 ? -0.562 -7.451 8.226 1.00 98.12 103 THR A CA 1
ATOM 827 C C . THR A 1 103 ? -0.602 -6.483 9.405 1.00 98.12 103 THR A C 1
ATOM 829 O O . THR A 1 103 ? -1.412 -6.665 10.313 1.00 98.12 103 THR A O 1
ATOM 832 N N . ARG A 1 104 ? 0.193 -5.405 9.359 1.00 97.88 104 ARG A N 1
ATOM 833 C CA . ARG A 1 104 ? 0.197 -4.369 10.397 1.00 97.88 104 ARG A CA 1
ATOM 834 C C . ARG A 1 104 ? -1.163 -3.679 10.522 1.00 97.88 104 ARG A C 1
ATOM 836 O O . ARG A 1 104 ? -1.680 -3.571 11.630 1.00 97.88 104 ARG A O 1
ATOM 843 N N . LEU A 1 105 ? -1.758 -3.263 9.402 1.00 97.00 105 LEU A N 1
ATOM 844 C CA . LEU A 1 105 ? -3.083 -2.628 9.396 1.00 97.00 105 LEU A CA 1
ATOM 845 C C . LEU A 1 105 ? -4.155 -3.555 9.982 1.00 97.00 105 LEU A C 1
ATOM 847 O O . LEU A 1 105 ? -4.947 -3.139 10.821 1.00 97.00 105 LEU A O 1
ATOM 851 N N . LEU A 1 106 ? -4.134 -4.841 9.622 1.00 98.06 106 LEU A N 1
ATOM 852 C CA . LEU A 1 106 ? -5.070 -5.822 10.168 1.00 98.06 106 LEU A CA 1
ATOM 853 C C . LEU A 1 106 ? -4.918 -5.994 11.689 1.00 98.06 106 LEU A C 1
ATOM 855 O O . LEU A 1 106 ? -5.906 -6.175 12.403 1.00 98.06 106 LEU A O 1
ATOM 859 N N . GLU A 1 107 ? -3.689 -5.978 12.204 1.00 98.12 107 GLU A N 1
ATOM 860 C CA . GLU A 1 107 ? -3.430 -6.051 13.644 1.00 98.12 107 GLU A CA 1
ATOM 861 C C . GLU A 1 107 ? -3.893 -4.798 14.394 1.00 98.12 107 GLU A C 1
ATOM 863 O O . GLU A 1 107 ? -4.436 -4.914 15.500 1.00 98.12 107 GLU A O 1
ATOM 868 N N . GLU A 1 108 ? -3.699 -3.620 13.800 1.00 98.06 108 GLU A N 1
ATOM 869 C CA . GLU A 1 108 ? -4.182 -2.335 14.310 1.00 98.06 108 GLU A CA 1
ATOM 870 C C . GLU A 1 108 ? -5.716 -2.317 14.367 1.00 98.06 108 GLU A C 1
ATOM 872 O O . GLU A 1 108 ? -6.279 -2.108 15.446 1.00 98.06 108 GLU A O 1
ATOM 877 N N . ASP A 1 109 ? -6.393 -2.687 13.279 1.00 98.19 109 ASP A N 1
ATOM 878 C CA . ASP A 1 109 ? -7.857 -2.776 13.215 1.00 98.19 109 ASP A CA 1
ATOM 879 C C . ASP A 1 109 ? -8.415 -3.778 14.236 1.00 98.19 109 ASP A C 1
ATOM 881 O O . ASP A 1 109 ? -9.387 -3.504 14.944 1.00 98.19 109 ASP A O 1
ATOM 885 N N . ARG A 1 110 ? -7.774 -4.945 14.393 1.00 97.94 110 ARG A N 1
ATOM 886 C CA . ARG A 1 110 ? -8.159 -5.944 15.409 1.00 97.94 110 ARG A CA 1
ATOM 887 C C . ARG A 1 110 ? -7.975 -5.432 16.833 1.00 97.94 110 ARG A C 1
ATOM 889 O O . ARG A 1 110 ? -8.715 -5.832 17.738 1.00 97.94 110 ARG A O 1
ATOM 896 N N . ARG A 1 111 ? -6.949 -4.619 17.084 1.00 98.06 111 ARG A N 1
ATOM 897 C CA . ARG A 1 111 ? -6.714 -3.999 18.394 1.00 98.06 111 ARG A CA 1
ATOM 898 C C . ARG A 1 111 ? -7.798 -2.974 18.688 1.00 98.06 111 ARG A C 1
ATOM 900 O O . ARG A 1 111 ? -8.372 -3.012 19.775 1.00 98.06 111 ARG A O 1
ATOM 907 N N . GLU A 1 112 ? -8.104 -2.135 17.711 1.00 97.69 112 GLU A N 1
ATOM 908 C CA . GLU A 1 112 ? -9.100 -1.084 17.843 1.00 97.69 112 GLU A CA 1
ATOM 909 C C . GLU A 1 112 ? -10.510 -1.654 18.013 1.00 97.69 112 GLU A C 1
ATOM 911 O O . GLU A 1 112 ? -11.219 -1.288 18.949 1.00 97.69 112 GLU A O 1
ATOM 916 N N . TYR A 1 113 ? -10.876 -2.664 17.221 1.00 97.88 113 TYR A N 1
ATOM 917 C CA . TYR A 1 113 ? -12.132 -3.389 17.394 1.00 97.88 113 TYR A CA 1
ATOM 918 C C . TYR A 1 113 ? -12.276 -3.968 18.807 1.00 97.88 113 TYR A C 1
ATOM 920 O O . TYR A 1 113 ? -13.324 -3.821 19.434 1.00 97.88 113 TYR A O 1
ATOM 928 N N . ARG A 1 114 ? -11.225 -4.606 19.346 1.00 97.56 114 ARG A N 1
ATOM 929 C CA . ARG A 1 114 ? -11.256 -5.154 20.715 1.00 97.56 114 ARG A CA 1
ATOM 930 C C . ARG A 1 114 ? -11.413 -4.062 21.769 1.00 97.56 114 ARG A C 1
ATOM 932 O O . ARG A 1 114 ? -12.134 -4.279 22.741 1.00 97.56 114 ARG A O 1
ATOM 939 N N . ARG A 1 115 ? -10.762 -2.909 21.582 1.00 96.19 115 ARG A N 1
ATOM 940 C CA . ARG A 1 115 ? -10.895 -1.745 22.468 1.00 96.19 115 ARG A CA 1
ATO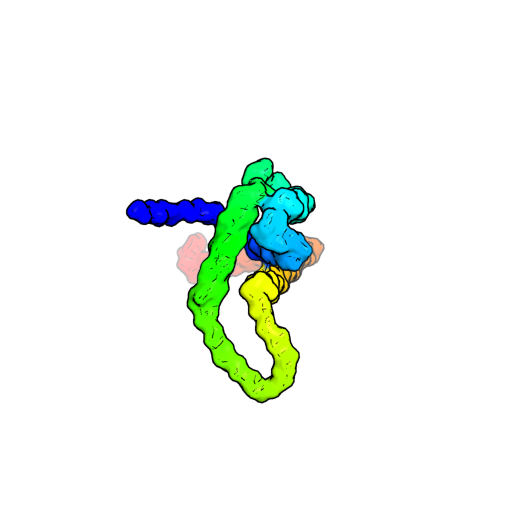M 941 C C . ARG A 1 115 ? -12.337 -1.238 22.476 1.00 96.19 115 ARG A C 1
ATOM 943 O O .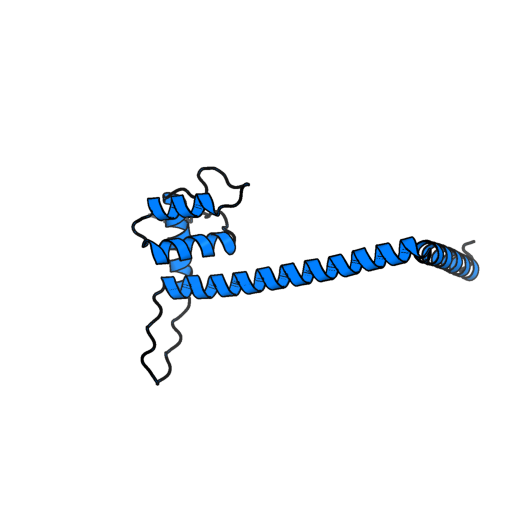 ARG A 1 115 ? -12.950 -1.198 23.537 1.00 96.19 115 ARG A O 1
ATOM 950 N N . ILE A 1 116 ? -12.892 -0.953 21.298 1.00 96.19 116 ILE A N 1
ATOM 951 C CA . ILE A 1 116 ? -14.262 -0.448 21.137 1.00 96.19 116 ILE A CA 1
ATOM 952 C C . ILE A 1 116 ? -15.289 -1.463 21.649 1.00 96.19 116 ILE A C 1
ATOM 954 O O . ILE A 1 116 ? -16.226 -1.092 22.350 1.00 96.19 116 ILE A O 1
ATOM 958 N N . LYS A 1 117 ? -15.116 -2.755 21.347 1.00 96.31 117 LYS A N 1
ATOM 959 C CA . LYS A 1 117 ? -16.013 -3.813 21.829 1.00 96.31 117 LYS A CA 1
ATOM 960 C C . LYS A 1 117 ? -16.048 -3.868 23.356 1.00 96.31 117 LYS A C 1
ATOM 962 O O . LYS A 1 117 ? -17.128 -3.924 23.932 1.00 96.31 117 LYS A O 1
ATOM 967 N N . LYS A 1 118 ? -14.882 -3.805 24.005 1.00 94.12 118 LYS A N 1
ATOM 968 C CA . LYS A 1 118 ? -14.795 -3.778 25.467 1.00 94.12 118 LYS A CA 1
ATOM 969 C C . LYS A 1 118 ? -15.446 -2.524 26.050 1.00 94.12 118 LYS A C 1
ATOM 971 O O . LYS A 1 118 ? -16.174 -2.620 27.028 1.00 94.12 118 LYS A O 1
ATOM 976 N N . GLU A 1 119 ? -15.210 -1.362 25.443 1.00 92.00 119 GLU A N 1
ATOM 977 C CA . GLU A 1 119 ? -15.853 -0.108 25.857 1.00 92.00 119 GLU A CA 1
ATOM 978 C C . GLU A 1 119 ? -17.375 -0.191 25.744 1.00 92.00 119 GLU A C 1
ATOM 980 O O . GLU A 1 119 ? -18.078 0.216 26.665 1.00 92.00 119 GLU A O 1
ATOM 985 N N . LYS A 1 120 ? -17.885 -0.789 24.665 1.00 93.88 120 LYS A N 1
ATOM 986 C CA . LYS A 1 120 ? -19.314 -1.047 24.491 1.00 93.88 120 LYS A CA 1
ATOM 987 C C . LYS A 1 120 ? -19.866 -1.959 25.594 1.00 93.88 120 LYS A C 1
ATOM 989 O O . LYS A 1 120 ? -20.854 -1.598 26.222 1.00 93.88 120 LYS A O 1
ATOM 994 N N . GLU A 1 121 ? -19.221 -3.093 25.865 1.00 93.75 121 GLU A N 1
ATOM 995 C CA . GLU A 1 121 ? -19.635 -4.030 26.925 1.00 93.75 121 GLU A CA 1
ATOM 996 C C . GLU A 1 121 ? -19.601 -3.379 28.319 1.00 93.75 121 GLU A C 1
ATOM 998 O O . GLU A 1 121 ? -20.481 -3.604 29.151 1.00 93.75 121 GLU A O 1
ATOM 1003 N N . ASP A 1 122 ? -18.598 -2.540 28.582 1.00 90.50 122 ASP A N 1
ATOM 1004 C CA . ASP A 1 122 ? -18.471 -1.791 29.831 1.00 90.50 122 ASP A CA 1
ATOM 1005 C C . ASP A 1 122 ? -19.594 -0.751 29.997 1.00 90.50 122 ASP A C 1
ATOM 1007 O O . ASP A 1 122 ? -20.049 -0.523 31.119 1.00 90.50 122 ASP A O 1
ATOM 1011 N N . ILE A 1 123 ? -20.050 -0.133 28.903 1.00 87.88 123 ILE A N 1
ATOM 1012 C CA . ILE A 1 123 ? -21.195 0.789 28.900 1.00 87.88 123 ILE A CA 1
ATOM 1013 C C . ILE A 1 123 ? -22.504 0.019 29.111 1.00 87.88 123 ILE A C 1
ATOM 1015 O O . ILE A 1 123 ? -23.270 0.368 30.003 1.00 87.88 123 ILE A O 1
ATOM 1019 N N . GLU A 1 124 ? -22.746 -1.046 28.342 1.00 88.44 124 GLU A N 1
ATOM 1020 C CA . GLU A 1 124 ? -23.983 -1.842 28.415 1.00 88.44 124 GLU A CA 1
ATOM 1021 C C . GLU A 1 124 ? -24.165 -2.537 29.774 1.00 88.44 124 GLU A C 1
ATOM 1023 O O . GLU A 1 124 ? -25.288 -2.705 30.238 1.00 88.44 124 GLU A O 1
ATOM 1028 N N . SER A 1 125 ? -23.069 -2.913 30.439 1.00 91.00 125 SER A N 1
ATOM 1029 C CA . SER A 1 125 ? -23.103 -3.534 31.770 1.00 91.00 125 SER A CA 1
ATOM 1030 C C . SER A 1 125 ? -23.149 -2.541 32.940 1.00 91.00 125 SER A C 1
ATOM 1032 O O . SER A 1 125 ? -23.059 -2.976 34.085 1.00 91.00 125 SER A O 1
ATOM 1034 N N . GLY A 1 126 ? -23.220 -1.227 32.689 1.00 82.88 126 GLY A N 1
ATOM 1035 C CA . GLY A 1 126 ? -23.194 -0.184 33.730 1.00 82.88 126 GLY A CA 1
ATOM 1036 C C . GLY A 1 126 ? -21.818 0.045 34.377 1.00 82.88 126 GLY A C 1
ATOM 1037 O O . GLY A 1 126 ? -21.579 1.082 34.993 1.00 82.88 126 GLY A O 1
ATOM 1038 N N . LYS A 1 127 ? -20.840 -0.843 34.146 1.00 79.25 127 LYS A N 1
ATOM 1039 C CA . LYS A 1 127 ? -19.475 -0.767 34.707 1.00 79.25 127 LYS A CA 1
ATOM 1040 C C . LYS A 1 127 ? -18.717 0.505 34.326 1.00 79.25 127 LYS A C 1
ATOM 1042 O O . LYS A 1 127 ? -17.721 0.858 34.964 1.00 79.25 127 LYS A O 1
ATOM 1047 N N . ALA A 1 128 ? -19.089 1.162 33.231 1.00 73.56 128 ALA A N 1
ATOM 1048 C CA . ALA A 1 128 ? -18.532 2.452 32.835 1.00 73.56 128 ALA A CA 1
ATOM 1049 C C . ALA A 1 128 ? -18.953 3.584 33.789 1.00 73.56 128 ALA A C 1
ATOM 1051 O O . ALA A 1 128 ? -18.163 4.497 34.044 1.00 73.56 128 ALA A O 1
ATOM 1052 N N . GLU A 1 129 ? -20.170 3.526 34.325 1.00 75.81 129 GLU A N 1
ATOM 1053 C CA . GLU A 1 129 ? -20.685 4.471 35.317 1.00 75.81 129 GLU A CA 1
ATOM 1054 C C . GLU A 1 129 ? -20.082 4.178 36.688 1.00 75.81 129 GLU A C 1
ATOM 1056 O O . GLU A 1 129 ? -19.456 5.077 37.254 1.00 75.81 129 GLU A O 1
ATOM 1061 N N . ASP A 1 130 ? -20.061 2.908 37.105 1.00 75.38 130 ASP A N 1
ATOM 1062 C CA . ASP A 1 130 ? -19.401 2.464 38.342 1.00 75.38 130 ASP A CA 1
ATOM 1063 C C . ASP A 1 130 ? -17.927 2.895 38.398 1.00 75.38 130 ASP A C 1
ATOM 1065 O O . ASP A 1 130 ? -17.435 3.394 39.410 1.00 75.38 130 ASP A O 1
ATOM 1069 N N . ARG A 1 131 ? -17.187 2.769 37.283 1.00 78.69 131 ARG A N 1
ATOM 1070 C CA . ARG A 1 131 ? -15.788 3.233 37.216 1.00 78.69 131 ARG A CA 1
ATOM 1071 C C . ARG A 1 131 ? -15.649 4.743 37.329 1.00 78.69 131 ARG A C 1
ATOM 1073 O O . ARG A 1 131 ? -14.615 5.204 37.816 1.00 78.69 131 ARG A O 1
ATOM 1080 N N . ARG A 1 132 ? -16.607 5.518 36.816 1.00 76.94 132 ARG A N 1
ATOM 1081 C CA . ARG A 1 132 ? -16.585 6.985 36.924 1.00 76.94 132 ARG A CA 1
ATOM 1082 C C . ARG A 1 132 ? -16.885 7.413 38.352 1.00 76.94 132 ARG A C 1
ATOM 1084 O O . ARG A 1 132 ? -16.177 8.269 38.875 1.00 76.94 132 ARG A O 1
ATOM 1091 N N . GLU A 1 133 ? -17.867 6.785 38.981 1.00 78.94 133 GLU A N 1
ATOM 1092 C CA . GLU A 1 133 ? -18.232 7.031 40.371 1.00 78.94 133 GLU A CA 1
ATOM 1093 C C . GLU A 1 133 ? -17.108 6.634 41.334 1.00 78.94 133 GLU A C 1
ATOM 1095 O O . GLU A 1 133 ? -16.676 7.457 42.139 1.00 78.94 133 GLU A O 1
ATOM 1100 N N . TYR A 1 134 ? -16.500 5.458 41.152 1.00 77.31 134 TYR A N 1
ATOM 1101 C CA . TYR A 1 134 ? -15.340 5.032 41.939 1.00 77.31 134 TYR A CA 1
ATOM 1102 C C . TYR A 1 134 ? -14.168 6.022 41.849 1.00 77.31 134 TYR A C 1
ATOM 1104 O O . TYR A 1 134 ? -13.532 6.334 42.856 1.00 77.31 134 TYR A O 1
ATOM 1112 N N . ARG A 1 135 ? -13.883 6.566 40.654 1.00 86.56 135 ARG A N 1
ATOM 1113 C CA . ARG A 1 135 ? -12.844 7.599 40.489 1.00 86.56 135 ARG A CA 1
ATOM 1114 C C . ARG A 1 135 ? -13.195 8.902 41.203 1.00 86.56 135 ARG A C 1
ATOM 1116 O O . ARG A 1 135 ? -12.287 9.529 41.740 1.00 86.56 135 ARG A O 1
ATOM 1123 N N . ARG A 1 136 ? -14.470 9.313 41.206 1.00 86.31 136 ARG A N 1
ATOM 1124 C CA . ARG A 1 136 ? -14.928 10.506 41.938 1.00 86.31 136 ARG A CA 1
ATOM 1125 C C . ARG A 1 136 ? -14.742 10.325 43.441 1.00 86.31 136 ARG A C 1
ATOM 1127 O O . ARG A 1 136 ? -14.054 11.135 44.045 1.00 86.31 136 ARG A O 1
ATOM 1134 N N . ILE A 1 137 ? -15.245 9.219 43.992 1.00 87.25 137 ILE A N 1
ATOM 1135 C CA . ILE A 1 137 ? -15.138 8.901 45.424 1.00 87.25 137 ILE A CA 1
ATOM 1136 C C . ILE A 1 137 ? -13.670 8.805 45.855 1.00 87.25 137 ILE A C 1
ATOM 1138 O O . ILE A 1 137 ? -13.293 9.302 46.912 1.00 87.25 137 ILE A O 1
ATOM 1142 N N . LYS A 1 138 ? -12.812 8.180 45.038 1.00 88.88 138 LYS A N 1
ATOM 1143 C CA . LYS A 1 138 ? -11.379 8.082 45.338 1.00 88.88 138 LYS A CA 1
ATOM 1144 C C . LYS A 1 138 ? -10.711 9.458 45.396 1.00 88.88 138 LYS A C 1
ATOM 1146 O O . LYS A 1 138 ? -9.953 9.715 46.323 1.00 88.88 138 LYS A O 1
ATOM 1151 N N . LYS A 1 139 ? -11.009 10.332 44.433 1.00 88.88 139 LYS A N 1
ATOM 1152 C CA . LYS A 1 139 ? -10.456 11.688 44.392 1.00 88.88 139 LYS A CA 1
ATOM 1153 C C . LYS A 1 139 ? -10.928 12.527 45.582 1.00 88.88 139 LYS A C 1
ATOM 1155 O O . LYS A 1 139 ? -10.119 13.195 46.202 1.00 88.88 139 LYS A O 1
ATOM 1160 N N . GLU A 1 140 ? -12.206 12.436 45.933 1.00 86.88 140 GLU A N 1
ATOM 1161 C CA . GLU A 1 140 ? -12.764 13.129 47.098 1.00 86.88 140 GLU A CA 1
ATOM 1162 C C . GLU A 1 140 ? -12.087 12.682 48.401 1.00 86.88 140 GLU A C 1
ATOM 1164 O O . GLU A 1 140 ? -11.721 13.516 49.222 1.00 86.88 140 GLU A O 1
ATOM 1169 N N . LYS A 1 141 ? -11.807 11.380 48.558 1.00 85.81 141 LYS A N 1
ATOM 1170 C CA . LYS A 1 141 ? -11.009 10.876 49.688 1.00 85.81 141 LYS A CA 1
ATOM 1171 C C . LYS A 1 141 ? -9.584 11.433 49.710 1.00 85.81 141 LYS A C 1
ATOM 1173 O O . LYS A 1 141 ? -9.123 11.836 50.770 1.00 85.81 141 LYS A O 1
ATOM 1178 N N . GLU A 1 142 ? -8.904 11.478 48.565 1.00 87.75 142 GLU A N 1
ATOM 1179 C CA . GLU A 1 142 ? -7.551 12.047 48.454 1.00 87.75 142 GLU A CA 1
ATOM 1180 C C . GLU A 1 142 ? -7.535 13.563 48.749 1.00 87.75 142 GLU A C 1
ATOM 1182 O O . GLU A 1 142 ? -6.615 14.064 49.399 1.00 87.75 142 GLU A O 1
ATOM 1187 N N . ASP A 1 143 ? -8.561 14.303 48.324 1.00 87.25 143 ASP A N 1
ATOM 1188 C CA . ASP A 1 143 ? -8.706 15.741 48.591 1.00 87.25 143 ASP A CA 1
ATOM 1189 C C . ASP A 1 143 ? -8.990 16.010 50.086 1.00 87.25 143 ASP A C 1
ATOM 1191 O O . ASP A 1 143 ? -8.406 16.927 50.671 1.00 87.25 143 ASP A O 1
ATOM 1195 N N . ILE A 1 144 ? -9.796 15.160 50.738 1.00 84.12 144 ILE A N 1
ATOM 1196 C CA . ILE A 1 144 ? -10.039 15.193 52.191 1.00 84.12 144 ILE A CA 1
ATOM 1197 C C . ILE A 1 144 ? -8.756 14.870 52.974 1.00 84.12 144 ILE A C 1
ATOM 1199 O O . ILE A 1 144 ? -8.389 15.608 53.887 1.00 84.12 144 ILE A O 1
ATOM 1203 N N . GLU A 1 145 ? -8.040 13.801 52.613 1.00 81.19 145 GLU A N 1
ATOM 1204 C CA . GLU A 1 145 ? -6.792 13.394 53.282 1.00 81.19 145 GLU A CA 1
ATOM 1205 C C . GLU A 1 145 ? -5.655 14.408 53.090 1.00 81.19 145 GLU A C 1
ATOM 1207 O O . GLU A 1 145 ? -4.787 14.539 53.953 1.00 81.19 145 GLU A O 1
ATOM 1212 N N . SER A 1 146 ? -5.664 15.159 51.986 1.00 83.94 146 SER A N 1
ATOM 1213 C CA . SER A 1 146 ? -4.685 16.218 51.717 1.00 83.94 146 SER A CA 1
ATOM 1214 C C . SER A 1 146 ? -5.075 17.596 52.268 1.00 83.94 146 SER A C 1
ATOM 1216 O O . SER A 1 146 ? -4.325 18.555 52.070 1.00 83.94 146 SER A O 1
ATOM 1218 N N . GLY A 1 147 ? -6.208 17.709 52.975 1.00 73.06 147 GLY A N 1
ATOM 1219 C CA . GLY A 1 147 ? -6.672 18.957 53.592 1.00 73.06 147 GLY A CA 1
ATOM 1220 C C . GLY A 1 147 ? -7.062 20.042 52.583 1.00 73.06 147 GLY A C 1
ATOM 1221 O O . GLY A 1 147 ? -6.974 21.226 52.898 1.00 73.06 147 GLY A O 1
ATOM 1222 N N . LYS A 1 148 ? -7.434 19.648 51.358 1.00 62.22 148 LYS A N 1
ATOM 1223 C CA . LYS A 1 148 ? -7.816 20.549 50.255 1.00 62.22 148 LYS A CA 1
ATOM 1224 C C . LYS A 1 148 ? -9.332 20.703 50.078 1.00 62.22 148 LYS A C 1
ATOM 1226 O O . LYS A 1 148 ? -9.744 21.375 49.133 1.00 62.22 148 LYS A O 1
ATOM 1231 N N . ALA A 1 149 ? -10.125 20.066 50.939 1.00 54.16 149 ALA A N 1
ATOM 1232 C CA . ALA A 1 149 ? -11.585 20.132 50.944 1.00 54.16 149 ALA A CA 1
ATOM 1233 C C . ALA A 1 149 ? -12.106 21.372 51.687 1.00 54.16 149 ALA A C 1
ATOM 1235 O O . ALA A 1 149 ? -11.568 21.673 52.777 1.00 54.16 149 ALA A O 1
#

Radius of gyration: 26.97 Å; chains: 1; bounding box: 51×46×77 Å

pLDDT: mean 84.18, std 16.44, range [37.0, 98.19]

Secondary structure (DSSP, 8-state):
------------HHHHHHHHHHHHHH-TT-HHHHHHHHHHHS-TTS-TTTT-HHHHHHHHHHHHHHHHTS--PPPPSSS------HHHHHHHHHHHHHHHHHHHHHHHHHHHHHHHHHHHHHHHTSHHHHHHHHHHHHHHHHHHHTT--

Organism: NCBI:txid320908

Foldseek 3Di:
DDPPPDPQDDDDLVLLLLLLVQCVVPNLVCLVSSLVSCVVVDDPPDDPCCSPSVSSNVSVVVLLVVLVPVDDDDDDDDDPDDPDDSSNVSNVVSVVVVVVVVVVVVVVVVVVVVVVVVVVVCVVVCVVVVVVVVVVVVVVVVCVVVVND